Protein 6KHU (pdb70)

Nearest PDB structures (foldseek):
  6khu-assembly1_A  TM=1.008E+00  e=1.450E-26  Thermotoga maritima MSB8
  3ezu-assembly1_A-2  TM=7.887E-01  e=4.475E-07  Geobacter sulfurreducens
  3i5c-assembly1_A  TM=7.785E-01  e=1.278E-06  Saccharomyces cerevisiae
  6pwk-assembly1_B  TM=7.237E-01  e=6.135E-05  Vibrio cholerae O1 str. 2010EL-1786
  5cw9-assembly1_A  TM=4.479E-01  e=3.562E-02  synthetic construct

CATH classification: 3.30.70.270

Radius of gyration: 13.85 Å; Cα contacts (8 Å, |Δi|>4): 197; chains: 1; bounding box: 38×31×32 Å

InterPro domains:
  IPR000160 GGDEF domain [PF00990] (58-158)
  IPR000160 GGDEF domain [PS50887] (87-190)
  IPR029787 Nucleotide cyclase [SSF55073] (62-182)
  IPR043128 Reverse transcriptase/Diguanylate cyclase domain [G3DSA:3.30.70.270] (50-190)

Secondary structure (DSSP, 8-state):
-GGG--EEHHHHHHHHHHHHHHHHHHT--EEEEEEEE---HHHHHHH--HHHHHHHT--STT-EEEE-SSSEEEEEEET--TTTHHHHHHHHHHHHHHH-S--EEEEEEEETTT--HHHHHHHHHHHH-

B-factor: mean 23.48, std 11.57, range [1.31, 68.72]

Sequence (129 aa):
DPLTRVYAKDHFLRLLSYQHQRAFEENTPYTIFFVKTKVSKNEREKALKIGKILKECVRVPLDSVGRYSDDTFALFVIGVGKETAPNIEERIKNHIESIGGIEYSIAYKSYPEDFDLEKAILDLEKAVA

Foldseek 3Di:
DLLQDAAEQVRVVVLVVVVVVVCVVVVWKKKKKKKFWDDDPVCQVVVCLLQNLLSVLEDDSSWHWYPNDSGMIMTMYTRDAPVCVVVSVVSSVVSVVVVPDIDMFMDMAMPPPRHPVVVRVVVNVVRGD

Organism: Thermotoga maritima (strain ATCC 43589 / DSM 3109 / JCM 10099 / NBRC 100826 / MSB8) (NCBI:txid243274)

Structure (mmCIF, N/CA/C/O backbone):
data_6KHU
#
_entry.id   6KHU
#
_cell.length_a   61.303
_cell.length_b   61.303
_cell.length_c   101.143
_cell.angle_alpha   90.000
_cell.angle_beta   90.000
_cell.angle_gamma   90.000
#
_symmetry.space_group_name_H-M   'P 43 21 2'
#
loop_
_entity.id
_entity.type
_entity.pdbx_description
1 polymer 'Diguanylate cyclase/phosphodiesterase-domain containing protein'
2 non-polymer 'ZINC ION'
3 water water
#
loop_
_atom_site.group_PDB
_atom_site.id
_atom_site.type_symbol
_atom_site.label_atom_id
_atom_site.label_alt_id
_atom_site.label_comp_id
_atom_site.label_asym_id
_atom_site.label_entity_id
_atom_site.label_seq_id
_atom_site.pdbx_PDB_ins_code
_atom_site.Cartn_x
_atom_site.Cartn_y
_atom_site.Cartn_z
_atom_site.occupancy
_atom_site.B_iso_or_equiv
_atom_site.auth_seq_id
_atom_site.auth_comp_id
_atom_site.auth_asym_id
_atom_site.auth_atom_id
_atom_site.pdbx_PDB_model_num
ATOM 1 N N . ASP A 1 1 ? 4.284 -22.217 27.637 1.00 45.72 60 ASP A N 1
ATOM 2 C CA . ASP A 1 1 ? 4.802 -20.890 27.327 1.00 49.06 60 ASP A CA 1
ATOM 3 C C . ASP A 1 1 ? 5.224 -20.810 25.865 1.00 51.61 60 ASP A C 1
ATOM 4 O O . ASP A 1 1 ? 6.086 -21.576 25.427 1.00 43.25 60 ASP A O 1
ATOM 9 N N . PRO A 1 2 ? 4.621 -19.869 25.124 1.00 52.66 61 PRO A N 1
ATOM 10 C CA . PRO A 1 2 ? 4.890 -19.780 23.676 1.00 47.56 61 PRO A CA 1
ATOM 11 C C . PRO A 1 2 ? 6.347 -19.520 23.332 1.00 50.85 61 PRO A C 1
ATOM 12 O O . PRO A 1 2 ? 6.842 -20.037 22.321 1.00 41.53 61 PRO A O 1
ATOM 16 N N . LEU A 1 3 ? 7.051 -18.726 24.143 1.00 51.10 62 LEU A N 1
ATOM 17 C CA . LEU A 1 3 ? 8.434 -18.359 23.856 1.00 48.86 62 LEU A CA 1
ATOM 18 C C . LEU A 1 3 ? 9.387 -19.554 23.843 1.00 49.13 62 LEU A C 1
ATOM 19 O O . LEU A 1 3 ? 10.525 -19.404 23.381 1.00 45.11 62 LEU A O 1
ATOM 24 N N . THR A 1 4 ? 8.949 -20.729 24.306 1.00 38.49 63 THR A N 1
ATOM 25 C CA . THR A 1 4 ? 9.777 -21.929 24.301 1.00 36.66 63 THR A CA 1
ATOM 26 C C . THR A 1 4 ? 9.219 -23.056 23.434 1.00 31.94 63 THR A C 1
ATOM 27 O O . THR A 1 4 ? 9.888 -24.088 23.276 1.00 32.76 63 THR A O 1
ATOM 31 N N . ARG A 1 5 ? 8.029 -22.885 22.866 1.00 29.41 64 ARG A N 1
ATOM 32 C CA . ARG A 1 5 ? 7.284 -23.983 22.264 1.00 25.15 64 ARG A CA 1
ATOM 33 C C . ARG A 1 5 ? 7.797 -24.335 20.868 1.00 23.19 64 ARG A C 1
ATOM 34 O O . ARG A 1 5 ? 7.992 -23.456 20.025 1.00 20.74 64 ARG A O 1
ATOM 42 N N . VAL A 1 6 ? 8.012 -25.629 20.634 1.00 18.11 65 VAL A N 1
ATOM 43 C CA . VAL A 1 6 ? 8.339 -26.185 19.323 1.00 16.75 65 VAL A CA 1
ATOM 44 C C . VAL A 1 6 ? 7.284 -27.231 18.999 1.00 14.22 65 VAL A C 1
ATOM 45 O O . VAL A 1 6 ? 7.035 -28.130 19.808 1.00 17.93 65 VAL A O 1
ATOM 49 N N . TYR A 1 7 ? 6.698 -27.143 17.810 1.00 12.01 66 TYR A N 1
ATOM 50 C CA . TYR A 1 7 ? 5.561 -27.979 17.439 1.00 13.68 66 TYR A CA 1
ATOM 51 C C . TYR A 1 7 ? 5.989 -29.267 16.739 1.00 15.88 66 TYR A C 1
ATOM 52 O O . TYR A 1 7 ? 6.911 -29.271 15.916 1.00 16.18 66 TYR A O 1
ATOM 61 N N . ALA A 1 8 ? 5.305 -30.363 17.073 1.00 12.68 67 ALA A N 1
ATOM 62 C CA . ALA A 1 8 ? 5.452 -31.604 16.328 1.00 15.38 67 ALA A CA 1
ATOM 63 C C . ALA A 1 8 ? 5.034 -31.400 14.874 1.00 16.12 67 ALA A C 1
ATOM 64 O O . ALA A 1 8 ? 4.298 -30.467 14.540 1.00 14.54 67 ALA A O 1
ATOM 66 N N . LYS A 1 9 ? 5.488 -32.310 14.009 1.00 14.66 68 LYS A N 1
ATOM 67 C CA . LYS A 1 9 ? 5.314 -32.142 12.566 1.00 15.05 68 LYS A CA 1
ATOM 68 C C . LYS A 1 9 ? 3.871 -31.826 12.183 1.00 13.95 68 LYS A C 1
ATOM 69 O O . LYS A 1 9 ? 3.599 -30.830 11.502 1.00 12.06 68 LYS A O 1
ATOM 75 N N . ASP A 1 10 ? 2.930 -32.683 12.591 1.00 15.26 69 ASP A N 1
ATOM 76 C CA . ASP A 1 10 ? 1.554 -32.520 12.130 1.00 17.36 69 ASP A CA 1
ATOM 77 C C . ASP A 1 10 ? 0.897 -31.308 12.773 1.00 15.84 69 ASP A C 1
ATOM 78 O O . ASP A 1 10 ? 0.099 -30.619 12.129 1.00 14.34 69 ASP A O 1
ATOM 83 N N . HIS A 1 11 ? 1.220 -31.035 14.040 1.00 13.66 70 HIS A N 1
ATOM 84 C CA . HIS A 1 11 ? 0.759 -29.806 14.675 1.00 14.28 70 HIS A CA 1
ATOM 85 C C . HIS A 1 11 ? 1.270 -28.591 13.904 1.00 14.28 70 HIS A C 1
ATOM 86 O O . HIS A 1 11 ? 0.494 -27.705 13.527 1.00 13.46 70 HIS A O 1
ATOM 93 N N . PHE A 1 12 ? 2.579 -28.562 13.632 1.00 12.23 71 PHE A N 1
ATOM 94 C CA . PHE A 1 12 ? 3.191 -27.487 12.858 1.00 13.27 71 PHE A CA 1
ATOM 95 C C . PHE A 1 12 ? 2.493 -27.292 11.516 1.00 13.68 71 PHE A C 1
ATOM 96 O O . PHE A 1 12 ? 2.179 -26.160 11.117 1.00 14.39 71 PHE A O 1
ATOM 104 N N . LEU A 1 13 ? 2.276 -28.386 10.788 1.00 11.82 72 LEU A N 1
ATOM 105 C CA . LEU A 1 13 ? 1.723 -28.273 9.448 1.00 11.01 72 LEU A CA 1
ATOM 106 C C . LEU A 1 13 ? 0.287 -27.771 9.483 1.00 13.12 72 LEU A C 1
ATOM 107 O O . LEU A 1 13 ? -0.133 -27.045 8.575 1.00 10.87 72 LEU A O 1
ATOM 112 N N . ARG A 1 14 ? -0.475 -28.144 10.517 1.00 10.00 73 ARG A N 1
ATOM 113 C CA . ARG A 1 14 ? -1.809 -27.579 10.690 1.00 12.64 73 ARG A CA 1
ATOM 114 C C . ARG A 1 14 ? -1.748 -26.067 10.861 1.00 14.32 73 ARG A C 1
ATOM 115 O O . ARG A 1 14 ? -2.495 -25.331 10.210 1.00 12.20 73 ARG A O 1
ATOM 123 N N . LEU A 1 15 ? -0.854 -25.583 11.735 1.00 10.77 74 LEU A N 1
ATOM 124 C CA . LEU A 1 15 ? -0.701 -24.143 11.921 1.00 11.72 74 LEU A CA 1
ATOM 125 C C . LEU A 1 15 ? -0.260 -23.462 10.632 1.00 11.79 74 LEU A C 1
ATOM 126 O O . LEU A 1 15 ? -0.684 -22.333 10.339 1.00 10.46 74 LEU A O 1
ATOM 131 N N . LEU A 1 16 ? 0.609 -24.126 9.862 1.00 10.89 75 LEU A N 1
ATOM 132 C CA . LEU A 1 16 ? 1.054 -23.579 8.586 1.00 10.30 75 LEU A CA 1
ATOM 133 C C . LEU A 1 16 ? -0.100 -23.479 7.592 1.00 11.54 75 LEU A C 1
ATOM 134 O O . LEU A 1 16 ? -0.207 -22.487 6.864 1.00 10.72 75 LEU A O 1
ATOM 139 N N . SER A 1 17 ? -0.965 -24.498 7.534 1.00 13.33 76 SER A N 1
ATOM 140 C CA . SER A 1 17 ? -2.090 -24.426 6.602 1.00 14.40 76 SER A CA 1
ATOM 141 C C . SER A 1 17 ? -3.080 -23.338 7.000 1.00 14.17 76 SER A C 1
ATOM 142 O O . SER A 1 17 ? -3.684 -22.703 6.128 1.00 15.51 76 SER A O 1
ATOM 145 N N . TYR A 1 18 ? -3.254 -23.093 8.303 1.00 14.25 77 TYR A N 1
ATOM 146 C CA . TYR A 1 18 ? -4.079 -21.967 8.732 1.00 13.81 77 TYR A CA 1
ATOM 147 C C . TYR A 1 18 ? -3.467 -20.647 8.289 1.00 12.27 77 TYR A C 1
ATOM 148 O O . TYR A 1 18 ? -4.161 -19.765 7.770 1.00 12.05 77 TYR A O 1
ATOM 157 N N . GLN A 1 19 ? -2.165 -20.477 8.524 1.00 12.93 78 GLN A N 1
ATOM 158 C CA . GLN A 1 19 ? -1.502 -19.244 8.119 1.00 10.53 78 GLN A CA 1
ATOM 159 C C . GLN A 1 19 ? -1.559 -19.060 6.611 1.00 14.70 78 GLN A C 1
ATOM 160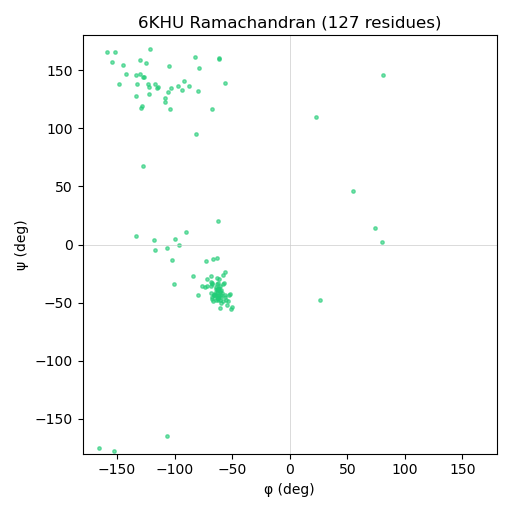 O O . GLN A 1 19 ? -1.718 -17.929 6.124 1.00 12.04 78 GLN A O 1
ATOM 166 N N . HIS A 1 20 ? -1.422 -20.159 5.851 1.00 9.85 79 HIS A N 1
ATOM 167 C CA . HIS A 1 20 ? -1.481 -20.054 4.395 1.00 12.68 79 HIS A CA 1
ATOM 168 C C . HIS A 1 20 ? -2.828 -19.501 3.953 1.00 13.55 79 HIS A C 1
ATOM 169 O O . HIS A 1 20 ? -2.897 -18.644 3.059 1.00 11.38 79 HIS A O 1
ATOM 176 N N . GLN A 1 21 ? -3.909 -19.943 4.604 1.00 13.97 80 GLN A N 1
ATOM 177 C CA . GLN A 1 21 ? -5.235 -19.432 4.272 1.00 13.83 80 GLN A CA 1
ATOM 178 C C . GLN A 1 21 ? -5.370 -17.964 4.647 1.00 13.72 80 GLN A C 1
ATOM 179 O O . GLN A 1 21 ? -5.891 -17.160 3.866 1.00 14.57 80 GLN A O 1
ATOM 185 N N . ARG A 1 22 ? -4.908 -17.599 5.845 1.00 14.07 81 ARG A N 1
ATOM 186 C CA . ARG A 1 22 ? -4.975 -16.208 6.289 1.00 16.05 81 ARG A CA 1
ATOM 187 C C . ARG A 1 22 ? -4.155 -15.292 5.387 1.00 17.27 81 ARG A C 1
ATOM 188 O O . ARG A 1 22 ? -4.556 -14.152 5.122 1.00 14.65 81 ARG A O 1
ATOM 196 N N . ALA A 1 23 ? -2.986 -15.760 4.938 1.00 14.69 82 ALA A N 1
ATOM 197 C CA . ALA A 1 23 ? -2.149 -14.973 4.037 1.00 16.08 82 ALA A CA 1
ATOM 198 C C . ALA A 1 23 ? -2.870 -14.706 2.719 1.00 16.89 82 ALA A C 1
ATOM 199 O O . ALA A 1 23 ? -2.873 -13.578 2.210 1.00 14.48 82 ALA A O 1
ATOM 201 N N . PHE A 1 24 ? -3.486 -15.744 2.153 1.00 15.52 83 PHE A N 1
ATOM 202 C CA . PHE A 1 24 ? -4.318 -15.579 0.966 1.00 18.91 83 PHE A CA 1
ATOM 203 C C . PHE A 1 24 ? -5.396 -14.529 1.203 1.00 18.87 83 PHE A C 1
ATOM 204 O O . PHE A 1 24 ? -5.521 -13.562 0.443 1.00 18.32 83 PHE A O 1
ATOM 212 N N . GLU A 1 25 ? -6.147 -14.681 2.296 1.00 18.62 84 GLU A N 1
ATOM 213 C CA . GLU A 1 25 ? -7.281 -13.806 2.564 1.00 15.15 84 GLU A CA 1
ATOM 214 C C . GLU A 1 25 ? -6.854 -12.363 2.790 1.00 19.40 84 GLU A C 1
ATOM 215 O O . GLU A 1 25 ? -7.552 -11.433 2.372 1.00 17.37 84 GLU A O 1
ATOM 221 N N . GLU A 1 26 ? -5.727 -12.147 3.460 1.00 17.52 85 GLU A N 1
ATOM 222 C CA . GLU A 1 26 ? -5.340 -10.799 3.848 1.00 18.12 85 GLU A CA 1
ATOM 223 C C . GLU A 1 26 ? -4.313 -10.179 2.911 1.00 17.80 85 GLU A C 1
ATOM 224 O O . GLU A 1 26 ? -3.837 -9.077 3.198 1.00 20.49 85 GLU A O 1
ATOM 230 N N . ASN A 1 27 ? -3.953 -10.856 1.818 1.00 13.95 86 ASN A N 1
ATOM 231 C CA . ASN A 1 27 ? -2.946 -10.372 0.867 1.00 16.83 86 ASN A CA 1
ATOM 232 C C . ASN A 1 27 ? -1.625 -10.044 1.560 1.00 18.67 86 ASN A C 1
ATOM 233 O O . ASN A 1 27 ? -1.007 -9.003 1.328 1.00 16.88 86 ASN A O 1
ATOM 238 N N . THR A 1 28 ? -1.185 -10.954 2.422 1.00 18.08 87 THR A N 1
ATOM 239 C CA . THR A 1 28 ? 0.041 -10.726 3.157 1.00 18.98 87 THR A CA 1
ATOM 240 C C . THR A 1 28 ? 1.023 -11.862 2.904 1.00 18.79 87 THR A C 1
ATOM 241 O O . THR A 1 28 ? 0.624 -13.030 2.870 1.00 18.42 87 THR A O 1
ATOM 245 N N . PRO A 1 29 ? 2.299 -11.561 2.715 1.00 18.24 88 PRO A N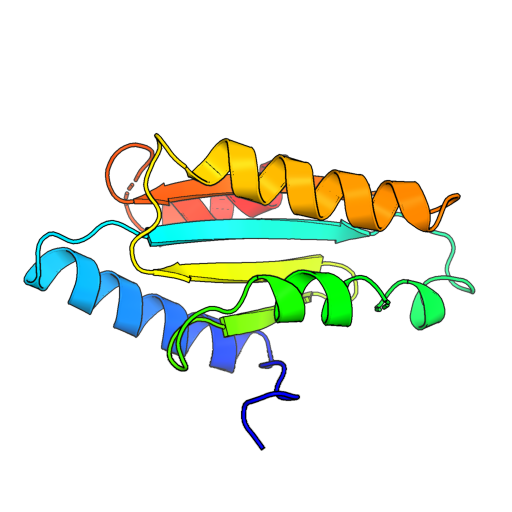 1
ATOM 246 C CA . PRO A 1 29 ? 3.267 -12.622 2.435 1.00 15.54 88 PRO A CA 1
ATOM 247 C C . PRO A 1 29 ? 3.730 -13.293 3.719 1.00 15.91 88 PRO A C 1
ATOM 248 O O . PRO A 1 29 ? 3.560 -12.770 4.825 1.00 14.28 88 PRO A O 1
ATOM 252 N N . TYR A 1 30 ? 4.298 -14.489 3.549 1.00 12.79 89 TYR A N 1
ATOM 253 C CA . TYR A 1 30 ? 5.017 -15.170 4.619 1.00 15.05 89 TYR A CA 1
ATOM 254 C C . TYR A 1 30 ? 6.069 -16.068 3.981 1.00 13.88 89 TYR A C 1
ATOM 255 O O . TYR A 1 30 ? 6.023 -16.347 2.783 1.00 16.19 89 TYR A O 1
ATOM 264 N N . THR A 1 31 ? 7.016 -16.535 4.793 1.00 14.48 90 THR A N 1
ATOM 265 C CA . THR A 1 31 ? 8.115 -17.338 4.282 1.00 12.11 90 THR A CA 1
ATOM 266 C C . THR A 1 31 ? 8.312 -18.572 5.146 1.00 13.34 90 THR A C 1
ATOM 267 O O . THR A 1 31 ? 8.221 -18.500 6.375 1.00 13.35 90 THR A O 1
ATOM 271 N N . ILE A 1 32 ? 8.559 -19.704 4.488 1.00 12.11 91 ILE A N 1
ATOM 272 C CA . ILE A 1 32 ? 8.840 -20.982 5.132 1.00 11.42 91 ILE A CA 1
ATOM 273 C C . ILE A 1 32 ? 10.328 -21.273 4.988 1.00 13.48 91 ILE A C 1
ATOM 274 O O . ILE A 1 32 ? 10.879 -21.178 3.885 1.00 12.36 91 ILE A O 1
ATOM 279 N N . PHE A 1 33 ? 10.975 -21.641 6.089 1.00 12.39 92 PHE A N 1
ATOM 280 C CA . PHE A 1 33 ? 12.373 -22.047 6.077 1.00 12.57 92 PHE A CA 1
ATOM 281 C C . PHE A 1 33 ? 12.459 -23.499 6.521 1.00 13.03 92 PHE A C 1
ATOM 282 O O . PHE A 1 33 ? 11.777 -23.901 7.473 1.00 14.09 92 PHE A O 1
ATOM 290 N N . PHE A 1 34 ? 13.302 -24.282 5.835 1.00 11.46 93 PHE A N 1
ATOM 291 C CA . PHE A 1 34 ? 13.680 -25.629 6.262 1.00 12.97 93 PHE A CA 1
ATOM 292 C C . PHE A 1 34 ? 15.168 -25.665 6.595 1.00 13.51 93 PHE A C 1
ATOM 293 O O . PHE A 1 34 ? 15.991 -25.142 5.833 1.00 13.92 93 PHE A O 1
ATOM 301 N N . VAL A 1 35 ? 15.519 -26.307 7.713 1.00 13.79 94 VAL A N 1
ATOM 302 C CA . VAL A 1 35 ? 16.914 -26.552 8.079 1.00 14.24 94 VAL A CA 1
ATOM 303 C C . VAL A 1 35 ? 17.071 -28.038 8.396 1.00 15.53 94 VAL A C 1
ATOM 304 O O . VAL A 1 35 ? 16.421 -28.553 9.311 1.00 15.82 94 VAL A O 1
ATOM 308 N N . LYS A 1 36 ? 17.915 -28.729 7.637 1.00 16.37 95 LYS A N 1
ATOM 309 C CA . LYS A 1 36 ? 18.225 -30.128 7.899 1.00 18.62 95 LYS A CA 1
ATOM 310 C C . LYS A 1 36 ? 19.645 -30.233 8.439 1.00 19.19 95 LYS A C 1
ATOM 311 O O . LYS A 1 36 ? 20.583 -29.722 7.820 1.00 21.75 95 LYS A O 1
ATOM 317 N N . THR A 1 37 ? 19.795 -30.880 9.594 1.00 18.43 96 THR A N 1
ATOM 318 C CA . THR A 1 37 ? 21.108 -31.120 10.177 1.00 23.75 96 THR A CA 1
ATOM 319 C C . THR A 1 37 ? 21.680 -32.413 9.629 1.00 27.24 96 THR A C 1
ATOM 320 O O . THR A 1 37 ? 20.977 -33.428 9.529 1.00 26.82 96 THR A O 1
ATOM 324 N N . LYS A 1 38 ? 22.960 -32.373 9.289 1.00 25.67 97 LYS A N 1
ATOM 325 C CA . LYS A 1 38 ? 23.650 -33.513 8.697 1.00 33.92 97 LYS A CA 1
ATOM 326 C C . LYS A 1 38 ? 24.919 -33.775 9.512 1.00 34.77 97 LYS A C 1
ATOM 327 O O . LYS A 1 38 ? 26.037 -33.584 9.035 1.00 40.13 97 LYS A O 1
ATOM 333 N N . VAL A 1 39 ? 24.733 -34.206 10.759 1.00 43.93 98 VAL A N 1
ATOM 334 C CA . VAL A 1 39 ? 25.836 -34.464 11.673 1.00 46.75 98 VAL A CA 1
ATOM 335 C C . VAL A 1 39 ? 25.789 -35.920 12.119 1.00 50.36 98 VAL A C 1
ATOM 336 O O . VAL A 1 39 ? 24.805 -36.632 11.904 1.00 43.93 98 VAL A O 1
ATOM 340 N N . SER A 1 40 ? 26.878 -36.348 12.758 1.00 53.95 99 SER A N 1
ATOM 341 C CA . SER A 1 40 ? 26.995 -37.709 13.258 1.00 51.79 99 SER A CA 1
ATOM 342 C C . SER A 1 40 ? 25.917 -37.988 14.299 1.00 56.32 99 SER A C 1
ATOM 343 O O . SER A 1 40 ? 25.343 -37.076 14.901 1.00 54.20 99 SER A O 1
ATOM 346 N N . LYS A 1 41 ? 25.653 -39.279 14.511 1.00 54.36 100 LYS A N 1
ATOM 347 C CA . LYS A 1 41 ? 24.578 -39.689 15.410 1.00 56.90 100 LYS A CA 1
ATOM 348 C C . LYS A 1 41 ? 24.755 -39.099 16.805 1.00 58.62 100 LYS A C 1
ATOM 349 O O . LYS A 1 41 ? 23.790 -38.605 17.402 1.00 58.36 100 LYS A O 1
ATOM 355 N N . ASN A 1 42 ? 25.977 -39.126 17.335 1.00 56.08 101 ASN A N 1
ATOM 356 C CA . ASN A 1 42 ? 26.224 -38.739 18.718 1.00 55.67 101 ASN A CA 1
ATOM 357 C C . ASN A 1 42 ? 26.529 -37.254 18.883 1.00 50.91 101 ASN A C 1
ATOM 358 O O . ASN A 1 42 ? 26.961 -36.837 19.962 1.00 52.81 101 ASN A O 1
ATOM 363 N N . GLU A 1 43 ? 26.319 -36.453 17.842 1.00 51.49 102 GLU A N 1
ATOM 364 C CA . GLU A 1 43 ? 26.208 -35.011 17.992 1.00 53.55 102 GLU A CA 1
ATOM 365 C C . GLU A 1 43 ? 24.848 -34.485 17.555 1.00 51.13 102 GLU A C 1
ATOM 366 O O . GLU A 1 43 ? 24.632 -33.269 17.577 1.00 52.36 102 GLU A O 1
ATOM 372 N N . ARG A 1 44 ? 23.918 -35.368 17.181 1.00 50.91 103 ARG A N 1
ATOM 373 C CA . ARG A 1 44 ? 22.597 -34.928 16.747 1.00 46.80 103 ARG A CA 1
ATOM 374 C C . ARG A 1 44 ? 21.833 -34.270 17.886 1.00 45.01 103 ARG A C 1
ATOM 375 O O . ARG A 1 44 ? 21.196 -33.227 17.696 1.00 42.67 103 ARG A O 1
ATOM 383 N N . GLU A 1 45 ? 21.882 -34.870 19.076 1.00 44.94 104 GLU A N 1
ATOM 384 C CA . GLU A 1 45 ? 21.183 -34.317 20.230 1.00 41.20 104 GLU A CA 1
ATOM 385 C C . GLU A 1 45 ? 21.607 -32.872 20.479 1.00 42.43 104 GLU A C 1
ATOM 386 O O . GLU A 1 45 ? 20.766 -31.983 20.650 1.00 41.08 104 GLU A O 1
ATOM 392 N N . LYS A 1 46 ? 22.916 -32.618 20.478 1.00 48.52 105 LYS A N 1
ATOM 393 C CA . LYS A 1 46 ? 23.42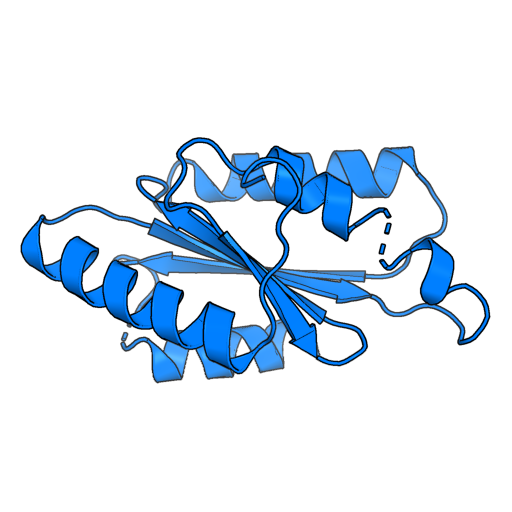8 -31.271 20.727 1.00 39.64 105 LYS A CA 1
ATOM 394 C C . LYS A 1 46 ? 22.930 -30.286 19.679 1.00 38.93 105 LYS A C 1
ATOM 395 O O . LYS A 1 46 ? 22.327 -29.256 20.013 1.00 36.91 105 LYS A O 1
ATOM 401 N N . ALA A 1 47 ? 23.163 -30.593 18.400 1.00 39.49 106 ALA A N 1
ATOM 402 C CA . ALA A 1 47 ? 22.774 -29.671 17.340 1.00 41.44 106 ALA A CA 1
ATOM 403 C C . ALA A 1 47 ? 21.263 -29.431 17.305 1.00 40.68 106 ALA A C 1
ATOM 404 O O . ALA A 1 47 ? 20.820 -28.343 16.917 1.00 43.34 106 ALA A O 1
ATOM 406 N N . LEU A 1 48 ? 20.459 -30.417 17.719 1.00 36.01 107 LEU A N 1
ATOM 407 C CA . LEU A 1 48 ? 19.007 -30.264 17.658 1.00 34.99 107 LEU A CA 1
ATOM 408 C C . LEU A 1 48 ? 18.533 -29.117 18.541 1.00 36.03 107 LEU A C 1
ATOM 409 O O . LEU A 1 48 ? 17.749 -28.263 18.106 1.00 34.51 107 LEU A O 1
ATOM 422 N N . LYS A 1 50 ? 20.220 -26.696 19.654 1.00 35.62 109 LYS A N 1
ATOM 423 C CA . LYS A 1 50 ? 20.876 -25.438 19.290 1.00 34.91 109 LYS A CA 1
ATOM 424 C C . LYS A 1 50 ? 20.228 -24.790 18.070 1.00 28.66 109 LYS A C 1
ATOM 425 O O . LYS A 1 50 ? 19.957 -23.583 18.068 1.00 21.39 109 LYS A O 1
ATOM 431 N N . ILE A 1 51 ? 20.001 -25.567 17.011 1.00 24.44 110 ILE A N 1
ATOM 432 C CA . ILE A 1 51 ? 19.318 -25.006 15.855 1.00 27.06 110 ILE A CA 1
ATOM 433 C C . ILE A 1 51 ? 17.865 -24.703 16.198 1.00 22.63 110 ILE A C 1
ATOM 434 O O . ILE A 1 51 ? 17.296 -23.722 15.701 1.00 20.73 110 ILE A O 1
ATOM 439 N N . GLY A 1 52 ? 17.260 -25.495 17.086 1.00 25.53 111 GLY A N 1
ATOM 440 C CA . GLY A 1 52 ? 15.917 -25.179 17.548 1.00 20.69 111 GLY A CA 1
ATOM 441 C C . GLY A 1 52 ? 15.832 -23.800 18.176 1.00 23.70 111 GLY A C 1
ATOM 442 O O . GLY A 1 52 ? 14.956 -22.995 17.835 1.00 20.40 111 GLY A O 1
ATOM 443 N N . LYS A 1 53 ? 16.759 -23.499 19.088 1.00 16.54 112 LYS A N 1
ATOM 444 C CA . LYS A 1 53 ? 16.792 -22.180 19.710 1.00 21.50 112 LYS A CA 1
ATOM 445 C C . LYS A 1 53 ? 17.034 -21.088 18.675 1.00 15.90 112 LYS A C 1
ATOM 446 O O . LYS A 1 53 ? 16.453 -19.999 18.766 1.00 16.20 112 LYS A O 1
ATOM 452 N N . ILE A 1 54 ? 17.897 -21.359 17.693 1.00 17.68 113 ILE A N 1
ATOM 453 C CA . ILE A 1 54 ? 18.225 -20.357 16.678 1.00 15.71 113 ILE A CA 1
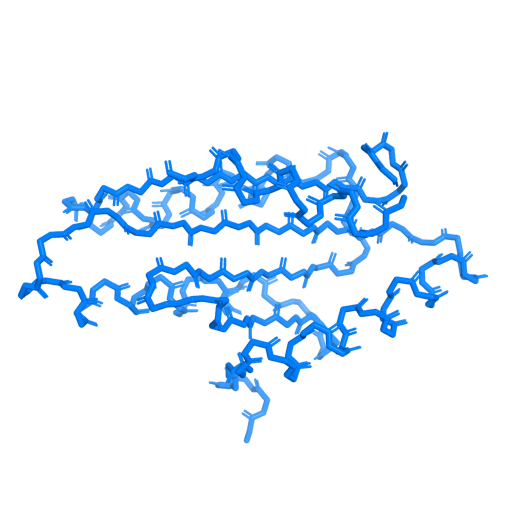ATOM 454 C C . ILE A 1 54 ? 16.978 -19.984 15.884 1.00 15.69 113 ILE A C 1
ATOM 455 O O . ILE A 1 54 ? 16.697 -18.802 15.645 1.00 15.82 113 ILE A O 1
ATOM 460 N N . LEU A 1 55 ? 16.210 -20.992 15.464 1.00 14.99 114 LEU A N 1
ATOM 461 C CA . LEU A 1 55 ? 14.981 -20.722 14.718 1.00 17.02 114 LEU A CA 1
ATOM 462 C C . LEU A 1 55 ? 13.933 -20.058 15.596 1.00 13.92 114 LEU A C 1
ATOM 463 O O . LEU A 1 55 ? 13.162 -19.217 15.115 1.00 15.26 114 LEU A O 1
ATOM 468 N N . LYS A 1 56 ? 13.867 -20.442 16.874 1.00 12.73 115 LYS A N 1
ATOM 469 C CA . LYS A 1 56 ? 12.986 -19.742 17.805 1.00 14.43 115 LYS A CA 1
ATOM 470 C C . LYS A 1 56 ? 13.302 -18.255 17.856 1.00 17.24 115 LYS A C 1
ATOM 471 O O . LYS A 1 56 ? 12.399 -17.430 18.048 1.00 14.62 115 LYS A O 1
ATOM 477 N N . GLU A 1 57 ? 14.575 -17.895 17.682 1.00 14.60 116 GLU A N 1
ATOM 478 C CA . GLU A 1 57 ? 14.964 -16.489 17.699 1.00 15.04 116 GLU A CA 1
ATOM 479 C C . GLU A 1 57 ? 14.326 -15.703 16.562 1.00 15.06 116 GLU A C 1
ATOM 480 O O . GLU A 1 57 ? 14.109 -14.492 16.697 1.00 15.34 116 GLU A O 1
ATOM 486 N N . CYS A 1 58 ? 14.042 -16.358 15.430 1.00 14.39 117 CYS A N 1
ATOM 487 C CA . CYS A 1 58 ? 13.407 -15.679 14.298 1.00 19.17 117 CYS A CA 1
ATOM 488 C C . CYS A 1 58 ? 11.936 -15.360 14.528 1.00 18.63 117 CYS A C 1
ATOM 489 O O . CYS A 1 58 ? 11.354 -14.607 13.742 1.00 21.44 117 CYS A O 1
ATOM 492 N N . VAL A 1 59 ? 11.311 -15.958 15.540 1.00 14.86 118 VAL A N 1
ATOM 493 C CA . VAL A 1 59 ? 9.889 -15.756 15.795 1.00 15.73 118 VAL A CA 1
ATOM 494 C C . VAL A 1 59 ? 9.664 -14.314 16.247 1.00 22.18 118 VAL A C 1
ATOM 495 O O . VAL A 1 59 ? 10.155 -13.902 17.303 1.00 21.51 118 VAL A O 1
ATOM 499 N N . ARG A 1 60 ? 8.913 -13.543 15.451 1.00 17.52 119 ARG A N 1
ATOM 500 C CA . ARG A 1 60 ? 8.622 -12.148 15.780 1.00 20.58 119 ARG A CA 1
ATOM 501 C C . ARG A 1 60 ? 7.240 -11.936 16.381 1.00 23.55 119 ARG A C 1
ATOM 502 O O . ARG A 1 60 ? 7.065 -11.030 17.201 1.00 24.48 119 ARG A O 1
ATOM 510 N N . VAL A 1 61 ? 6.245 -12.711 15.969 1.00 20.79 120 VAL A N 1
ATOM 511 C CA . VAL A 1 61 ? 4.900 -12.585 16.530 1.00 22.97 120 VAL A CA 1
ATOM 512 C C . VAL A 1 61 ? 4.427 -13.968 16.923 1.00 17.38 120 VAL A C 1
ATOM 513 O O . VAL A 1 61 ? 4.976 -14.982 16.453 1.00 18.28 120 VAL A O 1
ATOM 517 N N . PRO A 1 62 ? 3.441 -14.070 17.821 1.00 18.12 121 PRO A N 1
ATOM 518 C CA . PRO A 1 62 ? 3.068 -15.392 18.359 1.00 17.58 121 PRO A CA 1
ATOM 519 C C . PRO A 1 62 ? 2.644 -16.423 17.316 1.00 16.76 121 PRO A C 1
ATOM 520 O O . PRO A 1 62 ? 2.805 -17.628 17.564 1.00 14.65 121 PRO A O 1
ATOM 524 N N . LEU A 1 63 ? 2.134 -15.994 16.155 1.00 16.63 122 LEU A N 1
ATOM 525 C CA . LEU A 1 63 ? 1.745 -16.931 15.098 1.00 17.63 122 LEU A CA 1
ATOM 526 C C . LEU A 1 63 ? 2.957 -17.578 14.417 1.00 16.64 122 LEU A C 1
ATOM 527 O O . LEU A 1 63 ? 2.856 -18.708 13.916 1.00 12.16 122 LEU A O 1
ATOM 532 N N . ASP A 1 64 ? 4.092 -16.878 14.355 1.00 12.25 123 ASP A N 1
ATOM 533 C CA . ASP A 1 64 ? 5.305 -17.484 13.807 1.00 13.16 123 ASP A CA 1
ATOM 534 C C . ASP A 1 64 ? 5.628 -18.766 14.570 1.00 12.30 123 ASP A C 1
ATOM 535 O O . ASP A 1 64 ? 5.482 -18.828 15.794 1.00 12.95 123 ASP A O 1
ATOM 540 N N . SER A 1 65 ? 6.049 -19.809 13.851 1.00 13.05 124 SER A N 1
ATOM 541 C CA . SER A 1 65 ? 6.135 -21.124 14.476 1.00 12.31 124 SER A CA 1
ATOM 542 C C . SER A 1 65 ? 7.350 -21.907 13.992 1.00 13.00 124 SER A C 1
ATOM 543 O O . SER A 1 65 ? 7.753 -21.828 12.827 1.00 10.59 124 SER A O 1
ATOM 546 N N . VAL A 1 66 ? 7.885 -22.711 14.908 1.00 11.39 125 VAL A N 1
ATOM 547 C CA . VAL A 1 66 ? 8.973 -23.647 14.653 1.00 11.59 125 VAL A CA 1
ATOM 548 C C . VAL A 1 66 ? 8.441 -25.057 14.852 1.00 12.15 125 VAL A C 1
ATOM 549 O O . VAL A 1 66 ? 7.775 -25.342 15.859 1.00 13.10 125 VAL A O 1
ATOM 553 N N . GLY A 1 67 ? 8.772 -25.948 13.927 1.00 11.58 126 GLY A N 1
ATOM 554 C CA . GLY A 1 67 ? 8.318 -27.317 14.003 1.00 10.89 126 GLY A CA 1
ATOM 555 C C . GLY A 1 67 ? 9.451 -28.307 13.838 1.00 12.43 126 GLY A C 1
ATOM 556 O O . GLY A 1 67 ? 10.416 -28.071 13.105 1.00 14.27 126 GLY A O 1
ATOM 557 N N . ARG A 1 68 ? 9.317 -29.432 14.538 1.00 12.56 127 ARG A N 1
ATOM 558 C CA . ARG A 1 68 ? 10.175 -30.600 14.331 1.00 15.57 127 ARG A CA 1
ATOM 559 C C . ARG A 1 68 ? 9.621 -31.348 13.126 1.00 16.01 127 ARG A C 1
ATOM 560 O O . ARG A 1 68 ? 8.689 -32.145 13.244 1.00 16.95 127 ARG A O 1
ATOM 568 N N . TYR A 1 69 ? 10.185 -31.076 11.947 1.00 16.02 128 TYR A N 1
ATOM 569 C CA . TYR A 1 69 ? 9.619 -31.620 10.719 1.00 17.77 128 TYR A CA 1
ATOM 570 C C . TYR A 1 69 ? 9.957 -33.099 10.543 1.00 16.77 128 TYR A C 1
ATOM 571 O O . TYR A 1 69 ? 9.133 -33.866 10.043 1.00 17.51 128 TYR A O 1
ATOM 580 N N . SER A 1 70 ? 11.156 -33.505 10.952 1.00 16.34 129 SER A N 1
ATOM 581 C CA . SER A 1 70 ? 11.596 -34.892 10.925 1.00 22.15 129 SER A CA 1
ATOM 582 C C . SER A 1 70 ? 12.628 -35.069 12.034 1.00 25.16 129 SER A C 1
ATOM 583 O O . SER A 1 70 ? 12.930 -34.130 12.777 1.00 20.12 129 SER A O 1
ATOM 586 N N . ASP A 1 71 ? 13.196 -36.274 12.135 1.00 24.95 130 ASP A N 1
ATOM 587 C CA . ASP A 1 71 ? 14.169 -36.483 13.204 1.00 25.21 130 ASP A CA 1
ATOM 588 C C . ASP A 1 71 ? 15.442 -35.662 13.014 1.00 23.67 130 ASP A C 1
ATOM 589 O O . ASP A 1 71 ? 16.208 -35.528 13.969 1.00 35.36 130 ASP A O 1
ATOM 594 N N . ASP A 1 72 ? 15.671 -35.064 11.837 1.00 19.80 131 ASP A N 1
ATOM 595 C CA . ASP A 1 72 ? 16.822 -34.185 11.670 1.00 20.29 131 ASP A CA 1
ATOM 596 C C . ASP A 1 72 ? 16.500 -32.854 10.982 1.00 20.59 131 ASP A C 1
ATOM 597 O O . ASP A 1 72 ? 17.427 -32.096 10.667 1.00 17.38 131 ASP A O 1
ATOM 602 N N . THR A 1 73 ? 15.229 -32.544 10.728 1.00 14.76 132 THR A N 1
ATOM 603 C CA . THR A 1 73 ? 14.878 -31.334 10.000 1.00 18.82 132 THR A CA 1
ATOM 604 C C . THR A 1 73 ? 13.949 -30.482 10.851 1.00 17.69 132 THR A C 1
ATOM 605 O O . THR A 1 73 ? 13.019 -30.998 11.472 1.00 14.81 132 THR A O 1
ATOM 609 N N . PHE A 1 74 ? 14.219 -29.182 10.898 1.00 15.18 133 PHE A N 1
ATOM 610 C CA . PHE A 1 74 ? 13.283 -28.221 11.457 1.00 16.96 133 PHE A CA 1
ATOM 611 C C . PHE A 1 74 ? 12.613 -27.440 10.337 1.00 15.11 133 PHE A C 1
ATOM 612 O O . PHE A 1 74 ? 13.185 -27.250 9.257 1.00 15.14 133 PHE A O 1
ATOM 620 N N . ALA A 1 75 ? 11.407 -26.960 10.618 1.00 15.16 134 ALA A N 1
ATOM 621 C CA . ALA A 1 75 ? 10.748 -25.999 9.755 1.00 12.47 134 ALA A CA 1
ATOM 622 C C . ALA A 1 75 ? 10.364 -24.770 10.568 1.00 13.82 134 ALA A C 1
ATOM 623 O O . ALA A 1 75 ? 10.230 -24.820 11.796 1.00 15.14 134 ALA A O 1
ATOM 625 N N . LEU A 1 76 ? 10.211 -23.656 9.859 1.00 10.85 135 LEU A N 1
ATOM 626 C CA . LEU A 1 76 ? 9.862 -22.373 10.441 1.00 12.55 135 LEU A CA 1
ATOM 627 C C . LEU A 1 76 ? 9.033 -21.613 9.422 1.00 13.22 135 LEU A C 1
ATOM 628 O O . LEU A 1 76 ? 9.351 -21.627 8.225 1.00 10.08 135 LEU A O 1
ATOM 633 N N . PHE A 1 77 ? 7.978 -20.951 9.884 1.00 8.99 136 PHE A N 1
ATOM 634 C CA . PHE A 1 77 ? 7.370 -19.933 9.041 1.00 11.93 136 PHE A CA 1
ATOM 635 C C . PHE A 1 77 ? 7.252 -18.627 9.807 1.00 11.74 136 PHE A C 1
ATOM 636 O O . PHE A 1 77 ? 7.019 -18.626 11.017 1.00 13.97 136 PHE A O 1
ATOM 644 N N . VAL A 1 78 ? 7.446 -17.521 9.084 1.00 13.19 137 VAL A N 1
ATOM 645 C CA . VAL A 1 78 ? 7.482 -16.172 9.633 1.00 16.41 137 VAL A CA 1
ATOM 646 C C . VAL A 1 78 ? 6.530 -15.307 8.803 1.00 16.61 137 VAL A C 1
ATOM 647 O O . VAL A 1 78 ? 6.722 -15.144 7.591 1.00 16.06 137 VAL A O 1
ATOM 651 N N . ILE A 1 79 ? 5.500 -14.779 9.439 1.00 14.57 138 ILE A N 1
ATOM 652 C CA . ILE A 1 79 ? 4.489 -14.054 8.686 1.00 20.00 138 ILE A CA 1
ATOM 653 C C . ILE A 1 79 ? 5.000 -12.653 8.373 1.00 17.78 138 ILE A C 1
ATOM 654 O O . ILE A 1 79 ? 5.814 -12.072 9.108 1.00 14.94 138 ILE A O 1
ATOM 659 N N . GLY A 1 80 ? 4.508 -12.099 7.266 1.00 15.13 139 GLY A N 1
ATOM 660 C CA . GLY A 1 80 ? 4.891 -10.765 6.864 1.00 19.12 139 GLY A CA 1
ATOM 661 C C . GLY A 1 80 ? 6.230 -10.683 6.164 1.00 22.18 139 GLY A C 1
ATOM 662 O O . GLY A 1 80 ? 6.657 -9.579 5.814 1.00 20.97 139 GLY A O 1
ATOM 663 N N . VAL A 1 81 ? 6.903 -11.807 5.946 1.00 18.00 140 VAL A N 1
ATOM 664 C CA . VAL A 1 81 ? 8.220 -11.830 5.317 1.00 15.22 140 VAL A CA 1
ATOM 665 C C . VAL A 1 81 ? 8.050 -12.300 3.883 1.00 15.65 140 VAL A C 1
ATOM 666 O O . VAL A 1 81 ? 7.630 -13.434 3.644 1.00 16.45 140 VAL A O 1
ATOM 670 N N . GLY A 1 82 ? 8.369 -11.432 2.923 1.00 16.52 141 GLY A N 1
ATOM 671 C CA . GLY A 1 82 ? 8.351 -11.781 1.522 1.00 15.10 141 GLY A CA 1
ATOM 672 C C . GLY A 1 82 ? 9.749 -11.940 0.947 1.00 23.90 141 GLY A C 1
ATOM 673 O O . GLY A 1 82 ? 10.744 -12.050 1.667 1.00 19.22 141 GLY A O 1
ATOM 674 N N . LYS A 1 83 ? 9.802 -11.935 -0.394 1.00 21.35 142 LYS A N 1
ATOM 675 C CA . LYS A 1 83 ? 11.063 -12.158 -1.103 1.00 23.94 142 LYS A CA 1
ATOM 676 C C . LYS A 1 83 ? 12.124 -11.138 -0.719 1.00 25.18 142 LYS A C 1
ATOM 677 O O . LYS A 1 83 ? 13.316 -11.464 -0.701 1.00 26.91 142 LYS A O 1
ATOM 683 N N . GLU A 1 84 ? 11.713 -9.900 -0.432 1.00 23.90 143 GLU A N 1
ATOM 684 C CA . GLU A 1 84 ? 12.671 -8.840 -0.130 1.00 28.82 143 GLU A CA 1
ATOM 685 C C . GLU A 1 84 ? 13.482 -9.156 1.125 1.00 26.80 143 GLU A C 1
ATOM 686 O O . GLU A 1 84 ? 14.711 -9.029 1.127 1.00 25.69 143 GLU A O 1
ATOM 692 N N . THR A 1 85 ? 12.819 -9.570 2.209 1.00 24.55 144 THR A N 1
ATOM 693 C CA . THR A 1 85 ? 13.511 -9.716 3.485 1.00 24.83 144 THR A CA 1
ATOM 694 C C . THR A 1 85 ? 13.848 -11.159 3.846 1.00 24.60 144 THR A C 1
ATOM 695 O O .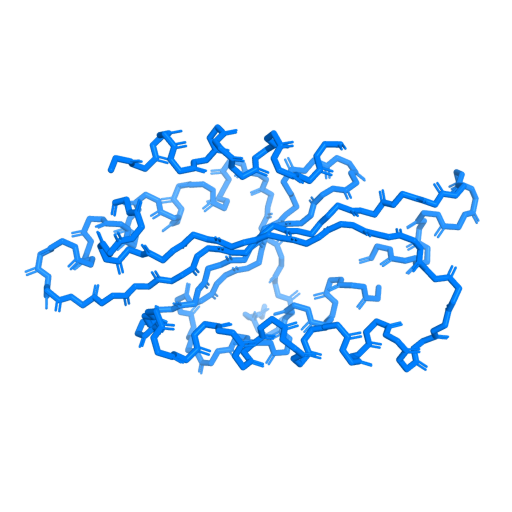 THR A 1 85 ? 14.642 -11.376 4.767 1.00 25.69 144 THR A O 1
ATOM 699 N N . ALA A 1 86 ? 13.274 -12.138 3.154 1.00 19.00 145 ALA A N 1
ATOM 700 C CA . ALA A 1 86 ? 13.624 -13.533 3.397 1.00 19.65 145 ALA A CA 1
ATOM 701 C C . ALA A 1 86 ? 15.122 -13.812 3.358 1.00 22.02 145 ALA A C 1
ATOM 702 O O . ALA A 1 86 ? 15.587 -14.588 4.212 1.00 16.94 145 ALA A O 1
ATOM 704 N N . PRO A 1 87 ? 15.917 -13.271 2.421 1.00 19.65 146 PRO A N 1
ATOM 705 C CA . PRO A 1 87 ? 17.363 -13.577 2.442 1.00 22.18 146 PRO A CA 1
ATOM 706 C C . PRO A 1 87 ? 18.065 -13.082 3.689 1.00 20.27 146 PRO A C 1
ATOM 707 O O . PRO A 1 87 ? 19.027 -13.720 4.134 1.00 20.62 146 PRO A O 1
ATOM 711 N N . ASN A 1 88 ? 17.639 -11.944 4.243 1.00 18.35 147 ASN A N 1
ATOM 712 C CA . ASN A 1 88 ? 18.250 -11.445 5.471 1.00 19.46 147 ASN A CA 1
ATOM 713 C C . ASN A 1 88 ? 18.035 -12.419 6.621 1.00 21.82 147 ASN A C 1
ATOM 714 O O . ASN A 1 88 ? 18.941 -12.644 7.433 1.00 18.88 147 ASN A O 1
ATOM 719 N N . ILE A 1 89 ? 16.831 -12.985 6.725 1.00 19.02 148 ILE A N 1
ATOM 720 C CA . ILE A 1 89 ? 16.570 -13.963 7.776 1.00 20.31 148 ILE A CA 1
ATOM 721 C C . ILE A 1 89 ? 17.431 -15.200 7.575 1.00 17.63 148 ILE A C 1
ATOM 722 O O . ILE A 1 89 ? 18.024 -15.721 8.527 1.00 17.92 148 ILE A O 1
ATOM 727 N N . GLU A 1 90 ? 17.534 -15.679 6.332 1.00 16.90 149 GLU A N 1
ATOM 728 C CA . GLU A 1 90 ? 18.376 -16.845 6.077 1.00 18.91 149 GLU A CA 1
ATOM 729 C C . GLU A 1 90 ? 19.821 -16.580 6.473 1.00 14.80 149 GLU A C 1
ATOM 730 O O . GLU A 1 90 ? 20.4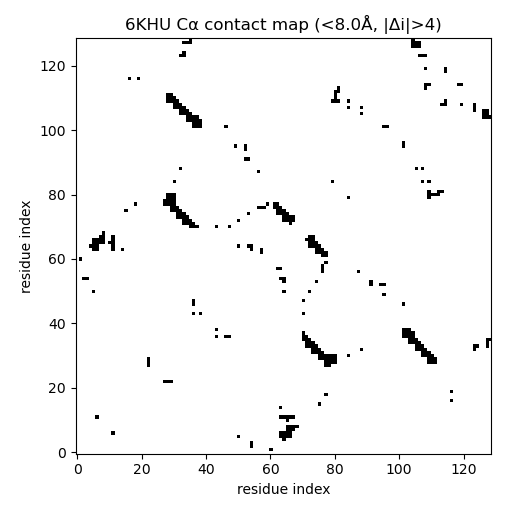70 -17.440 7.073 1.00 16.28 149 GLU A O 1
ATOM 736 N N . GLU A 1 91 ? 20.351 -15.404 6.128 1.00 16.93 150 GLU A N 1
ATOM 737 C CA . GLU A 1 91 ? 21.727 -15.091 6.505 1.00 20.88 150 GLU A CA 1
ATOM 738 C C . GLU A 1 91 ? 21.889 -15.095 8.022 1.00 20.86 150 GLU A C 1
ATOM 739 O O . GLU A 1 91 ? 22.890 -15.602 8.545 1.00 16.25 150 GLU A O 1
ATOM 745 N N . ARG A 1 92 ? 20.902 -14.552 8.747 1.00 15.94 151 ARG A N 1
ATOM 746 C CA . ARG A 1 92 ? 20.992 -14.532 10.203 1.00 19.48 151 ARG A CA 1
ATOM 747 C C . ARG A 1 92 ? 21.045 -15.949 10.762 1.00 16.00 151 ARG A C 1
ATOM 748 O O . ARG A 1 92 ? 21.857 -16.242 11.648 1.00 15.00 151 ARG A O 1
ATOM 756 N N . ILE A 1 93 ? 20.198 -16.846 10.249 1.00 13.66 152 ILE A N 1
ATOM 757 C CA . ILE A 1 93 ? 20.238 -18.236 10.699 1.00 14.77 152 ILE A CA 1
ATOM 758 C C . ILE A 1 93 ? 21.617 -18.836 10.426 1.00 19.86 152 ILE A C 1
ATOM 759 O O . ILE A 1 93 ? 22.220 -19.482 11.299 1.00 13.86 152 ILE A O 1
ATOM 764 N N . LYS A 1 94 ? 22.150 -18.599 9.218 1.00 13.67 153 LYS A N 1
ATOM 765 C CA . LYS A 1 94 ? 23.463 -19.142 8.857 1.00 18.00 153 LYS A CA 1
ATOM 766 C C . LYS A 1 94 ? 24.562 -18.590 9.760 1.00 19.06 153 LYS A C 1
ATOM 767 O O . LYS A 1 94 ? 25.422 -19.346 10.231 1.00 19.07 153 LYS A O 1
ATOM 773 N N . ASN A 1 95 ? 24.529 -17.280 10.028 1.00 16.89 154 ASN A N 1
ATOM 774 C CA . ASN A 1 95 ? 25.497 -16.654 10.930 1.00 21.11 154 ASN A CA 1
ATOM 775 C C . ASN A 1 95 ? 25.457 -17.276 12.321 1.00 19.58 154 ASN A C 1
ATOM 776 O O . ASN A 1 95 ? 26.505 -17.497 12.936 1.00 22.13 154 ASN A O 1
ATOM 781 N N . HIS A 1 96 ? 24.261 -17.557 12.842 1.00 17.47 155 HIS A N 1
ATOM 782 C CA . HIS A 1 96 ? 24.185 -18.196 14.158 1.00 17.44 155 HIS A CA 1
ATOM 783 C C . HIS A 1 96 ? 24.761 -19.604 14.121 1.00 22.09 155 HIS A C 1
ATOM 784 O O . HIS A 1 96 ? 25.493 -20.007 15.037 1.00 19.47 155 HIS A O 1
ATOM 791 N N . ILE A 1 97 ? 24.433 -20.376 13.082 1.00 18.63 156 ILE A N 1
ATOM 792 C CA . ILE A 1 97 ? 25.012 -21.709 12.955 1.00 21.95 156 ILE A CA 1
ATOM 793 C C . ILE A 1 97 ? 26.523 -21.609 12.755 1.00 26.29 156 ILE A C 1
ATOM 794 O O . ILE A 1 97 ? 27.286 -22.423 13.291 1.00 28.71 156 ILE A O 1
ATOM 799 N N . GLU A 1 98 ? 26.981 -20.586 12.019 1.00 23.64 157 GLU A N 1
ATOM 800 C CA . GLU A 1 98 ? 28.419 -20.365 11.860 1.00 26.40 157 GLU A CA 1
ATOM 801 C C . GLU A 1 98 ? 29.075 -20.056 13.199 1.00 28.82 157 GLU A C 1
ATOM 802 O O . GLU A 1 98 ? 30.128 -20.612 13.535 1.00 30.32 157 GLU A O 1
ATOM 808 N N . SER A 1 99 ? 28.457 -19.171 13.983 1.00 23.84 158 SER A N 1
ATOM 809 C CA . SER A 1 99 ? 28.986 -18.832 15.296 1.00 25.67 158 SER A CA 1
ATOM 810 C C . SER A 1 99 ? 29.158 -20.046 16.195 1.00 29.34 158 SER A C 1
ATOM 811 O O . SER A 1 99 ? 29.963 -19.994 17.130 1.00 35.22 158 SER A O 1
ATOM 814 N N . ILE A 1 100 ? 28.421 -21.130 15.952 1.00 25.15 159 ILE A N 1
ATOM 815 C CA . ILE A 1 100 ? 28.618 -22.333 16.752 1.00 26.11 159 ILE A CA 1
ATOM 816 C C . ILE A 1 100 ? 29.833 -23.099 16.266 1.00 32.58 159 ILE A C 1
ATOM 817 O O . ILE A 1 100 ? 30.637 -23.586 17.069 1.00 29.97 159 ILE A O 1
ATOM 822 N N . GLY A 1 101 ? 29.977 -23.227 14.951 1.00 33.64 160 GLY A N 1
ATOM 823 C CA . GLY A 1 101 ? 31.047 -24.016 14.378 1.00 34.31 160 GLY A CA 1
ATOM 824 C C . GLY A 1 101 ? 30.738 -25.496 14.372 1.00 26.15 160 GLY A C 1
ATOM 825 O O . GLY A 1 101 ? 30.057 -25.995 15.269 1.00 29.93 160 GLY A O 1
ATOM 826 N N . GLY A 1 102 ? 31.214 -26.204 13.349 1.00 35.55 161 GLY A N 1
ATOM 827 C CA . GLY A 1 102 ? 31.197 -27.654 13.335 1.00 31.95 161 GL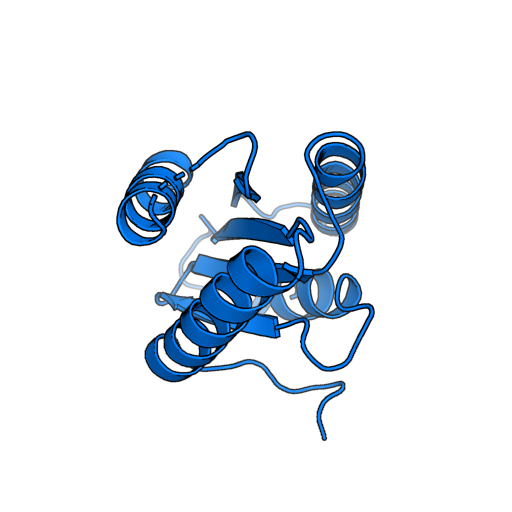Y A CA 1
ATOM 828 C C . GLY A 1 102 ? 29.855 -28.318 13.115 1.00 37.23 161 GLY A C 1
ATOM 829 O O . GLY A 1 102 ? 29.745 -29.525 13.354 1.00 34.55 161 GLY A O 1
ATOM 830 N N . ILE A 1 103 ? 28.831 -27.586 12.674 1.00 31.91 162 ILE A N 1
ATOM 831 C CA . ILE A 1 103 ? 27.532 -28.175 12.345 1.00 34.61 162 ILE A CA 1
ATOM 832 C C . ILE A 1 103 ? 27.375 -28.154 10.832 1.00 29.13 162 ILE A C 1
ATOM 833 O O . ILE A 1 103 ? 27.464 -27.091 10.203 1.00 31.18 162 ILE A O 1
ATOM 838 N N . GLU A 1 104 ? 27.158 -29.326 10.247 1.00 28.48 163 GLU A N 1
ATOM 839 C CA . GLU A 1 104 ? 26.885 -29.438 8.821 1.00 32.47 163 GLU A CA 1
ATOM 840 C C . GLU A 1 104 ? 25.375 -29.437 8.610 1.00 25.43 163 GLU A C 1
ATOM 841 O O . GLU A 1 104 ? 24.648 -30.157 9.302 1.00 24.68 163 GLU A O 1
ATOM 847 N N . TYR A 1 105 ? 24.907 -28.637 7.656 1.00 23.06 164 TYR A N 1
ATOM 848 C CA . TYR A 1 105 ? 23.471 -28.459 7.485 1.00 25.55 164 TYR A CA 1
ATOM 849 C C . TYR A 1 105 ? 23.188 -27.966 6.075 1.00 23.10 164 TYR A C 1
ATOM 850 O O . TYR A 1 105 ? 24.079 -27.497 5.361 1.00 23.94 164 TYR A O 1
ATOM 859 N N . SER A 1 106 ? 21.916 -28.056 5.697 1.00 19.29 165 SER A N 1
ATOM 860 C CA . SER A 1 106 ? 21.392 -27.437 4.487 1.00 19.03 165 SER A CA 1
ATOM 861 C C . SER A 1 106 ? 20.195 -26.578 4.865 1.00 21.37 165 SER A C 1
ATOM 862 O O . SER A 1 106 ? 19.422 -26.934 5.762 1.00 21.04 165 SER A O 1
ATOM 865 N N . ILE A 1 107 ? 20.042 -25.447 4.188 1.00 19.65 166 ILE A N 1
ATOM 866 C CA . ILE A 1 107 ? 18.958 -24.524 4.492 1.00 20.39 166 ILE A CA 1
ATOM 867 C C . ILE A 1 107 ? 18.310 -24.117 3.179 1.00 17.68 166 ILE A C 1
ATOM 868 O O . ILE A 1 107 ? 18.978 -23.998 2.148 1.00 15.70 166 ILE A O 1
ATOM 873 N N . ALA A 1 108 ? 16.996 -23.912 3.218 1.00 12.55 167 ALA A N 1
ATOM 874 C CA . ALA A 1 108 ? 16.261 -23.465 2.042 1.00 17.30 167 ALA A CA 1
ATOM 875 C C . ALA A 1 108 ? 15.005 -22.738 2.504 1.00 17.09 167 ALA A C 1
ATOM 876 O O . ALA A 1 108 ? 14.539 -22.934 3.629 1.00 16.17 167 ALA A O 1
ATOM 878 N N . TYR A 1 109 ? 14.470 -21.869 1.641 1.00 15.59 168 TYR A N 1
ATOM 879 C CA . TYR A 1 109 ? 13.246 -21.155 1.981 1.00 12.77 168 TYR A CA 1
ATOM 880 C C . TYR A 1 109 ? 12.380 -20.946 0.744 1.00 15.86 168 TYR A C 1
ATOM 881 O O . TYR A 1 109 ? 12.877 -20.915 -0.385 1.00 16.97 168 TYR A O 1
ATOM 890 N N . LYS A 1 110 ? 11.071 -20.805 0.979 1.00 12.64 169 LYS A N 1
ATOM 891 C CA . LYS A 1 110 ? 10.089 -20.505 -0.057 1.00 14.50 169 LYS A CA 1
ATOM 892 C C . LYS A 1 110 ? 9.192 -19.394 0.468 1.00 17.48 169 LYS A C 1
ATOM 893 O O . LYS A 1 110 ? 8.668 -19.505 1.579 1.00 14.56 169 LYS A O 1
ATOM 899 N N . SER A 1 111 ? 9.033 -18.320 -0.304 1.00 12.50 170 SER A N 1
ATOM 900 C CA . SER A 1 111 ? 8.206 -17.189 0.107 1.00 13.87 170 SER A CA 1
ATOM 901 C C . SER A 1 111 ? 6.869 -17.223 -0.622 1.00 15.14 170 SER A C 1
ATOM 902 O O . SER A 1 111 ? 6.819 -17.446 -1.837 1.00 16.24 170 SER A O 1
ATOM 905 N N . TYR A 1 112 ? 5.797 -17.012 0.119 1.00 12.64 171 TYR A N 1
ATOM 906 C CA . TYR A 1 112 ? 4.482 -16.873 -0.473 1.00 13.40 171 TYR A CA 1
ATOM 907 C C . TYR A 1 112 ? 4.167 -15.394 -0.618 1.00 13.05 171 TYR A C 1
ATOM 908 O O . TYR A 1 112 ? 4.411 -14.627 0.312 1.00 15.24 171 TYR A O 1
ATOM 917 N N . PRO A 1 113 ? 3.609 -14.928 -1.741 1.00 16.02 172 PRO A N 1
ATOM 918 C CA . PRO A 1 113 ? 3.184 -15.679 -2.931 1.00 16.44 172 PRO A CA 1
ATOM 919 C C . PRO A 1 113 ? 4.188 -15.737 -4.089 1.00 17.98 172 PRO A C 1
ATOM 920 O O . PRO A 1 113 ? 3.874 -16.367 -5.110 1.00 17.73 172 PRO A O 1
ATOM 924 N N . GLU A 1 114 ? 5.365 -15.114 -3.954 1.00 18.98 173 GLU A N 1
ATOM 925 C CA . GLU A 1 114 ? 6.221 -14.938 -5.129 1.00 16.35 173 GLU A CA 1
ATOM 926 C C . GLU A 1 114 ? 6.886 -16.243 -5.547 1.00 19.98 173 GLU A C 1
ATOM 927 O O . GLU A 1 114 ? 7.057 -16.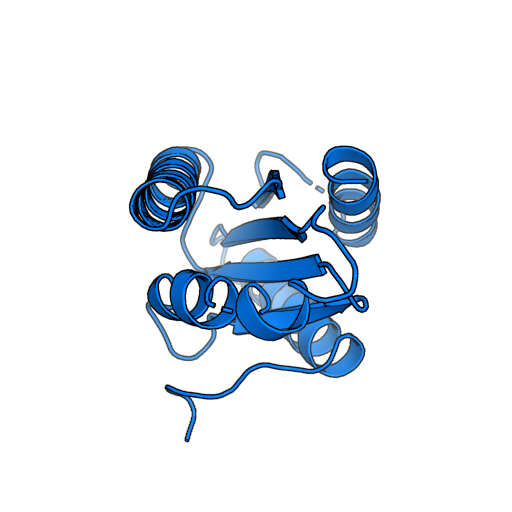503 -6.743 1.00 18.22 173 GLU A O 1
ATOM 933 N N . ASP A 1 115 ? 7.279 -17.076 -4.583 1.00 15.48 174 ASP A N 1
ATOM 934 C CA . ASP A 1 115 ? 7.874 -18.358 -4.931 1.00 15.12 174 ASP A CA 1
ATOM 935 C C . ASP A 1 115 ? 6.818 -19.425 -5.202 1.00 15.89 174 ASP A C 1
ATOM 936 O O . ASP A 1 115 ? 7.090 -20.370 -5.943 1.00 16.09 174 ASP A O 1
ATOM 941 N N . PHE A 1 116 ? 5.630 -19.307 -4.606 1.00 16.71 175 PHE A N 1
ATOM 942 C CA . PHE A 1 116 ? 4.643 -20.381 -4.676 1.00 14.51 175 PHE A CA 1
ATOM 943 C C . PHE A 1 116 ? 3.291 -19.864 -4.228 1.00 15.38 175 PHE A C 1
ATOM 944 O O . PHE A 1 116 ? 3.190 -18.866 -3.509 1.00 15.15 175 PHE A O 1
ATOM 960 N N . ASP A 1 118 ? 0.899 -22.777 -4.134 1.00 11.77 177 ASP A N 1
ATOM 961 C CA . ASP A 1 118 ? 0.469 -24.134 -3.822 1.00 13.60 177 ASP A CA 1
ATOM 962 C C . ASP A 1 118 ? 1.334 -24.640 -2.662 1.00 13.88 177 ASP A C 1
ATOM 963 O O . ASP A 1 118 ? 2.525 -24.921 -2.847 1.00 13.76 177 ASP A O 1
ATOM 968 N N . LEU A 1 119 ? 0.725 -24.786 -1.477 1.00 12.79 178 LEU A N 1
ATOM 969 C CA . LEU A 1 119 ? 1.502 -25.082 -0.275 1.00 13.32 178 LEU A CA 1
ATOM 970 C C . LEU A 1 119 ? 2.108 -26.484 -0.317 1.00 13.97 178 LEU A C 1
ATOM 971 O O . LEU A 1 119 ? 3.264 -26.672 0.084 1.00 10.45 178 LEU A O 1
ATOM 976 N N . GLU A 1 120 ? 1.359 -27.483 -0.781 1.00 11.34 179 GLU A N 1
ATOM 977 C CA . GLU A 1 120 ? 1.965 -28.806 -0.835 1.00 16.86 179 GLU A CA 1
ATOM 978 C C . GLU A 1 120 ? 3.160 -28.820 -1.782 1.00 16.60 179 GLU A C 1
ATOM 979 O O . GLU A 1 120 ? 4.146 -29.510 -1.512 1.00 14.39 179 GLU A O 1
ATOM 985 N N . LYS A 1 121 ? 3.127 -28.022 -2.856 1.00 14.38 180 LYS A N 1
ATOM 986 C CA . LYS A 1 121 ? 4.273 -27.970 -3.765 1.00 16.35 180 LYS A CA 1
ATOM 987 C C . LYS A 1 121 ? 5.483 -27.327 -3.090 1.00 14.45 180 LYS A C 1
ATOM 988 O O . LYS A 1 121 ? 6.604 -27.842 -3.194 1.00 14.08 180 LYS A O 1
ATOM 994 N N . ALA A 1 122 ? 5.282 -26.185 -2.415 1.00 11.40 181 ALA A N 1
ATOM 995 C CA . ALA A 1 122 ? 6.364 -25.580 -1.639 1.00 13.36 181 ALA A CA 1
ATOM 996 C C . ALA A 1 122 ? 6.980 -26.582 -0.668 1.00 13.93 181 ALA A C 1
ATOM 997 O O . ALA A 1 122 ? 8.207 -26.663 -0.544 1.00 14.31 181 ALA A O 1
ATOM 999 N N . ILE A 1 123 ? 6.141 -27.364 0.020 1.00 13.58 182 ILE A N 1
ATOM 1000 C CA . ILE A 1 123 ? 6.640 -28.289 1.039 1.00 17.70 182 ILE A CA 1
ATOM 1001 C C . ILE A 1 123 ? 7.484 -29.389 0.399 1.00 18.62 182 ILE A C 1
ATOM 1002 O O . ILE A 1 123 ? 8.589 -29.698 0.866 1.00 17.38 182 ILE A O 1
ATOM 1007 N N . LEU A 1 124 ? 6.967 -30.010 -0.668 1.00 14.14 183 LEU A N 1
ATOM 1008 C CA . LEU A 1 124 ? 7.748 -30.998 -1.414 1.00 21.08 183 LEU A CA 1
ATOM 1009 C C . LEU A 1 124 ? 9.067 -30.418 -1.896 1.00 17.10 183 LEU A C 1
ATOM 1010 O O . LEU A 1 124 ? 10.117 -31.055 -1.772 1.00 20.13 183 LEU A O 1
ATOM 1015 N N . ASP A 1 125 ? 9.029 -29.208 -2.450 1.00 15.28 184 ASP A N 1
ATOM 1016 C CA . ASP A 1 125 ? 10.247 -28.581 -2.951 1.00 15.92 184 ASP A CA 1
ATOM 1017 C C . ASP A 1 125 ? 11.245 -28.326 -1.826 1.00 17.79 184 ASP A C 1
ATOM 1018 O O . ASP A 1 125 ? 12.456 -28.479 -2.015 1.00 20.58 184 ASP A O 1
ATOM 1023 N N . LEU A 1 126 ? 10.760 -27.906 -0.655 1.00 16.86 185 LEU A N 1
ATOM 1024 C CA . LEU A 1 126 ? 11.674 -27.623 0.450 1.00 17.74 185 LEU A CA 1
ATOM 1025 C C . LEU A 1 126 ? 12.359 -28.894 0.928 1.00 18.62 185 LEU A C 1
ATOM 1026 O O . LEU A 1 126 ? 13.570 -28.891 1.179 1.00 18.70 185 LEU A O 1
ATOM 1031 N N . GLU A 1 127 ? 11.594 -29.986 1.058 1.00 16.78 186 GLU A N 1
ATOM 1032 C CA . GLU A 1 127 ? 12.156 -31.303 1.364 1.00 22.62 186 GLU A CA 1
ATOM 1033 C C . GLU A 1 127 ? 13.310 -31.659 0.427 1.00 24.75 186 GLU A C 1
ATOM 1034 O O . GLU A 1 127 ? 14.406 -32.024 0.876 1.00 21.50 186 GLU A O 1
ATOM 1040 N N . LYS A 1 128 ? 13.068 -31.584 -0.884 1.00 23.98 187 LYS A N 1
ATOM 1041 C CA . LYS A 1 128 ? 14.114 -31.914 -1.853 1.00 22.92 187 LYS A CA 1
ATOM 1042 C C . LYS A 1 128 ? 15.325 -31.017 -1.684 1.00 20.50 187 LYS A C 1
ATOM 1043 O O . LYS A 1 128 ? 16.468 -31.482 -1.804 1.00 20.94 187 LYS A O 1
ATOM 1049 N N . ALA A 1 129 ? 15.099 -29.723 -1.410 1.00 19.30 188 ALA A N 1
ATOM 1050 C CA . ALA A 1 129 ? 16.206 -28.768 -1.415 1.00 20.51 188 ALA A CA 1
ATOM 1051 C C . ALA A 1 129 ? 17.195 -28.994 -0.264 1.00 25.45 188 ALA A C 1
ATOM 1052 O O . ALA A 1 129 ? 18.373 -28.633 -0.385 1.00 21.01 188 ALA A O 1
ATOM 1054 N N . VAL A 1 130 ? 16.749 -29.567 0.854 1.00 20.07 189 VAL A N 1
ATOM 1055 C CA . VAL A 1 130 ? 17.613 -29.776 2.015 1.00 25.06 189 VAL A CA 1
ATOM 1056 C C . VAL A 1 130 ? 17.999 -31.230 2.192 1.00 22.51 189 VAL A C 1
ATOM 1057 O O . VAL A 1 130 ? 18.792 -31.541 3.098 1.00 20.06 189 VAL A O 1
ATOM 1061 N N . ALA A 1 131 ? 17.483 -32.129 1.352 1.00 22.86 190 ALA A N 1
ATOM 1062 C CA . ALA A 1 131 ? 17.593 -33.574 1.565 1.00 23.48 190 ALA A CA 1
ATOM 1063 C C . ALA A 1 131 ? 19.047 -34.042 1.696 1.00 24.58 190 ALA A C 1
ATOM 1064 O O . ALA A 1 131 ? 19.944 -33.485 1.054 1.00 28.44 190 ALA A O 1
#

Solvent-accessible surface area: 7376 Å² total